Protein AF-A0A956W9T5-F1 (afdb_monomer_lite)

Sequence (139 aa):
HYTPLAGGVPGAADLGMNRQFWGFTTGSVVPWLREHLPQGGAVWLNDTTWQAFDMLHRDGALPRSIGATADMASANYVLVHHELHFREVDYQAWVAFGTTRPAYVLTFEGVPIVSVYRGPWDRASRSEGAGAGDRPGAR

Secondary structure (DSSP, 8-state):
---SSS-HHHHHHHTT---S-HHHHHHHTHHHHHHH-TT-EEEE-SS--HHHHHHHHHTTSS-TTEEEES-GGG-SEEEEE--GGGHHHHHHHHHHHT-SS-SEEEEETTEEEEEEEEPS--GGGTTTTSS----PPP-

pLDDT: mean 77.27, std 21.54, range [31.92, 96.81]

Structure (mmCIF, N/CA/C/O backbone):
data_AF-A0A956W9T5-F1
#
_entry.id   AF-A0A956W9T5-F1
#
loop_
_atom_site.group_PDB
_atom_site.id
_atom_site.type_symbol
_atom_site.label_atom_id
_atom_site.label_alt_id
_atom_site.label_comp_id
_atom_site.label_asym_id
_atom_site.label_entity_id
_atom_site.label_seq_id
_atom_site.pdbx_PDB_ins_code
_atom_site.Cartn_x
_atom_site.Cartn_y
_atom_site.Cartn_z
_atom_site.occupancy
_atom_site.B_iso_or_equiv
_atom_site.auth_seq_id
_atom_site.auth_comp_id
_atom_site.auth_asym_id
_atom_site.auth_atom_id
_atom_site.pdbx_PDB_model_num
ATOM 1 N N . HIS A 1 1 ? 22.909 -3.386 -19.842 1.00 37.59 1 HIS A N 1
ATOM 2 C CA . HIS A 1 1 ? 22.145 -3.888 -21.001 1.00 37.59 1 HIS A CA 1
ATOM 3 C C . HIS A 1 1 ? 22.199 -5.414 -21.023 1.00 37.59 1 HIS A C 1
ATOM 5 O O . HIS A 1 1 ? 23.233 -5.954 -21.379 1.00 37.59 1 HIS A O 1
ATOM 11 N N . TYR A 1 2 ? 21.124 -6.091 -20.601 1.00 31.92 2 TYR A N 1
ATOM 12 C CA . TYR A 1 2 ? 20.970 -7.559 -20.630 1.00 31.92 2 TYR A CA 1
ATOM 13 C C . TYR A 1 2 ? 19.511 -7.904 -20.972 1.00 31.92 2 TYR A C 1
ATOM 15 O O . TYR A 1 2 ? 18.740 -8.320 -20.117 1.00 31.92 2 TYR A O 1
ATOM 23 N N . THR A 1 3 ? 19.107 -7.640 -22.216 1.00 44.12 3 THR A N 1
ATOM 24 C CA . THR A 1 3 ? 17.690 -7.668 -22.626 1.00 44.12 3 THR A CA 1
ATOM 25 C C . THR A 1 3 ? 17.252 -8.826 -23.549 1.00 44.12 3 THR A C 1
ATOM 27 O O . THR A 1 3 ? 16.050 -9.051 -23.577 1.00 44.12 3 THR A O 1
ATOM 30 N N . PRO A 1 4 ? 18.072 -9.639 -24.256 1.00 44.97 4 PRO A N 1
ATOM 31 C CA . PRO A 1 4 ? 17.471 -10.505 -25.286 1.00 44.97 4 PRO A CA 1
ATOM 32 C C . PRO A 1 4 ? 17.340 -12.015 -24.990 1.00 44.97 4 PRO A C 1
ATOM 34 O O . PRO A 1 4 ? 17.161 -12.761 -25.944 1.00 44.97 4 PRO A O 1
ATOM 37 N N . LEU A 1 5 ? 17.387 -12.512 -23.743 1.00 45.78 5 LEU A N 1
ATOM 38 C CA . LEU A 1 5 ? 17.246 -13.971 -23.492 1.00 45.78 5 LEU A CA 1
ATOM 39 C C . LEU A 1 5 ? 16.145 -14.402 -22.503 1.00 45.78 5 LEU A C 1
ATOM 41 O O . LEU A 1 5 ? 15.945 -15.598 -22.338 1.00 45.78 5 LEU A O 1
ATOM 45 N N . ALA A 1 6 ? 15.386 -13.471 -21.907 1.00 44.12 6 ALA A N 1
ATOM 46 C CA . ALA A 1 6 ? 14.358 -13.792 -20.899 1.00 44.12 6 ALA A CA 1
ATOM 47 C C . ALA A 1 6 ? 12.932 -13.286 -21.215 1.00 44.12 6 ALA A C 1
ATOM 49 O O . ALA A 1 6 ? 12.083 -13.289 -20.336 1.00 44.12 6 ALA A O 1
ATOM 50 N N . GLY A 1 7 ? 12.635 -12.834 -22.441 1.00 41.12 7 GLY A N 1
ATOM 51 C CA . GLY A 1 7 ? 11.252 -12.507 -22.844 1.00 41.12 7 GLY A CA 1
ATOM 52 C C . GLY A 1 7 ? 10.622 -11.257 -22.201 1.00 41.12 7 GLY A C 1
ATOM 53 O O . GLY A 1 7 ? 9.410 -11.080 -22.278 1.00 41.12 7 GLY A O 1
ATOM 54 N N . GLY A 1 8 ? 11.416 -10.372 -21.589 1.00 52.03 8 GLY A N 1
ATOM 55 C CA . GLY A 1 8 ? 10.920 -9.129 -20.982 1.00 52.03 8 GLY A CA 1
ATOM 56 C C . GLY A 1 8 ? 10.227 -9.330 -19.627 1.00 52.03 8 GLY A C 1
ATOM 57 O O . GLY A 1 8 ? 10.435 -10.339 -18.955 1.00 52.03 8 GLY A O 1
ATOM 58 N N . VAL A 1 9 ? 9.417 -8.351 -19.209 1.00 49.81 9 VAL A N 1
ATOM 59 C CA . VAL A 1 9 ? 8.690 -8.363 -17.921 1.00 49.81 9 VAL A CA 1
ATOM 60 C C . VAL A 1 9 ? 7.763 -9.585 -17.763 1.00 49.81 9 VAL A C 1
ATOM 62 O O . VAL A 1 9 ? 7.757 -10.160 -16.673 1.00 49.81 9 VAL A O 1
ATOM 65 N N . PRO A 1 10 ? 7.052 -10.063 -18.808 1.00 50.31 10 PRO A N 1
ATOM 66 C CA . PRO A 1 10 ? 6.258 -11.290 -18.708 1.00 50.31 10 PRO A CA 1
ATOM 67 C C . PRO A 1 10 ? 7.110 -12.544 -18.449 1.00 50.31 10 PRO A C 1
ATOM 69 O O . PRO A 1 10 ? 6.783 -13.336 -17.571 1.00 50.31 10 PRO A O 1
ATOM 72 N N . GLY A 1 11 ? 8.253 -12.696 -19.128 1.00 48.66 11 GLY A N 1
ATOM 73 C CA . GLY A 1 11 ? 9.129 -13.856 -18.922 1.00 48.66 11 GLY A CA 1
ATOM 74 C C . GLY A 1 11 ? 9.856 -13.842 -17.571 1.00 48.66 11 GLY A C 1
ATOM 75 O O . GLY A 1 11 ? 10.017 -14.886 -16.946 1.00 48.66 11 GLY A O 1
ATOM 76 N N . ALA A 1 12 ? 10.216 -12.665 -17.049 1.00 50.28 12 ALA A N 1
ATOM 77 C CA . ALA A 1 12 ? 10.728 -12.525 -15.681 1.00 50.28 12 ALA A CA 1
ATOM 78 C C . ALA A 1 12 ? 9.661 -12.854 -14.615 1.00 50.28 12 ALA A C 1
ATOM 80 O O . ALA A 1 12 ? 9.988 -13.409 -13.563 1.00 50.28 12 ALA A O 1
ATOM 81 N N . ALA A 1 13 ? 8.385 -12.561 -14.902 1.00 50.38 13 ALA A N 1
ATOM 82 C CA . ALA A 1 13 ? 7.252 -12.897 -14.046 1.00 50.38 13 ALA A CA 1
ATOM 83 C C . ALA A 1 13 ? 6.993 -14.415 -13.986 1.00 50.38 13 ALA A C 1
ATOM 85 O O . ALA A 1 13 ? 6.784 -14.944 -12.891 1.00 50.38 13 ALA A O 1
ATOM 86 N N . ASP A 1 14 ? 7.065 -15.113 -15.120 1.00 52.28 14 ASP A N 1
ATOM 87 C CA . ASP A 1 14 ? 6.930 -16.576 -15.177 1.00 52.28 14 ASP A CA 1
ATOM 88 C C . ASP A 1 14 ? 8.108 -17.299 -14.497 1.00 52.28 14 ASP A C 1
ATOM 90 O O . ASP A 1 14 ? 7.949 -18.394 -13.959 1.00 52.28 14 ASP A O 1
ATOM 94 N N . LEU A 1 15 ? 9.282 -16.658 -14.455 1.00 47.34 15 LEU A N 1
ATOM 95 C CA . LEU A 1 15 ? 10.499 -17.171 -13.814 1.00 47.34 15 LEU A CA 1
ATOM 96 C C . LEU A 1 15 ? 10.653 -16.763 -12.336 1.00 47.34 15 LEU A C 1
ATOM 98 O O . LEU A 1 15 ? 11.664 -17.089 -11.715 1.00 47.34 15 LEU A O 1
ATOM 102 N N . GLY A 1 16 ? 9.668 -16.069 -11.753 1.00 49.19 16 GLY A N 1
ATOM 103 C CA . GLY A 1 16 ? 9.667 -15.703 -10.332 1.00 49.19 16 GLY A CA 1
ATOM 104 C C . GLY A 1 16 ? 10.751 -14.698 -9.924 1.00 49.19 16 GLY A C 1
ATOM 105 O O . GLY A 1 16 ? 11.084 -14.624 -8.743 1.00 49.19 16 GLY A O 1
ATOM 106 N N . MET A 1 17 ? 11.307 -13.949 -10.882 1.00 38.25 17 MET A N 1
ATOM 107 C CA . MET A 1 17 ? 12.336 -12.937 -10.639 1.00 38.25 17 MET A CA 1
ATOM 108 C C . MET A 1 17 ? 11.732 -11.645 -10.075 1.00 38.25 17 MET A C 1
ATOM 110 O O . MET A 1 17 ? 10.569 -11.335 -10.342 1.00 38.25 17 MET A O 1
ATOM 114 N N . ASN A 1 18 ? 12.556 -10.878 -9.348 1.00 44.16 18 ASN A N 1
ATOM 115 C CA . ASN A 1 18 ? 12.183 -9.591 -8.759 1.00 44.16 18 ASN A CA 1
ATOM 116 C C . ASN A 1 18 ? 11.516 -8.692 -9.804 1.00 44.16 18 ASN A C 1
ATOM 118 O O . ASN A 1 18 ? 12.150 -8.326 -10.800 1.00 44.16 18 ASN A O 1
ATOM 122 N N . ARG A 1 19 ? 10.248 -8.328 -9.589 1.00 53.50 19 ARG A N 1
ATOM 123 C CA . ARG A 1 19 ? 9.499 -7.570 -10.599 1.00 53.50 19 ARG A CA 1
ATOM 124 C C . ARG A 1 19 ? 9.934 -6.099 -10.643 1.00 53.50 19 ARG A C 1
ATOM 126 O O . ARG A 1 19 ? 9.929 -5.550 -11.740 1.00 53.50 19 ARG A O 1
ATOM 133 N N . GLN A 1 20 ? 10.368 -5.496 -9.515 1.00 57.22 20 GLN A N 1
ATOM 134 C CA . GLN A 1 20 ? 10.959 -4.135 -9.358 1.00 57.22 20 GLN A CA 1
ATOM 135 C C . GLN A 1 20 ? 11.718 -3.989 -7.997 1.00 57.22 20 GLN A C 1
ATOM 137 O O . GLN A 1 20 ? 12.208 -4.981 -7.482 1.00 57.22 20 GLN A O 1
ATOM 142 N N . PHE A 1 21 ? 11.872 -2.781 -7.417 1.00 57.75 21 PHE A N 1
ATOM 143 C CA . PHE A 1 21 ? 12.339 -2.539 -6.028 1.00 57.75 21 PHE A CA 1
ATOM 144 C C . PHE A 1 21 ? 11.168 -2.058 -5.145 1.00 57.75 21 PHE A C 1
ATOM 146 O O . PHE A 1 21 ? 10.299 -1.316 -5.613 1.00 57.75 21 PHE A O 1
ATOM 153 N N . TRP A 1 22 ? 11.124 -2.445 -3.865 1.00 59.53 22 TRP A N 1
ATOM 154 C CA . TRP A 1 22 ? 9.906 -2.332 -3.032 1.00 59.53 22 TRP A CA 1
ATOM 155 C C . TRP A 1 22 ? 9.552 -0.896 -2.649 1.00 59.53 22 TRP A C 1
ATOM 157 O O . TRP A 1 22 ? 8.397 -0.490 -2.763 1.00 59.53 22 TRP A O 1
ATOM 167 N N . GLY A 1 23 ? 10.553 -0.056 -2.372 1.00 58.25 23 GLY A N 1
ATOM 168 C CA . GLY A 1 23 ? 10.325 1.383 -2.195 1.00 58.25 23 GLY A CA 1
ATOM 169 C C . GLY A 1 23 ? 9.724 2.062 -3.436 1.00 58.25 23 GLY A C 1
ATOM 170 O O . GLY A 1 23 ? 8.891 2.956 -3.312 1.00 58.25 23 GLY A O 1
ATOM 171 N N . PHE A 1 24 ? 10.086 1.602 -4.638 1.00 61.84 24 PHE A N 1
ATOM 172 C CA . PHE A 1 24 ? 9.609 2.170 -5.903 1.00 61.84 24 PHE A CA 1
ATOM 173 C C . PHE A 1 24 ? 8.176 1.724 -6.240 1.00 61.84 24 PHE A C 1
ATOM 175 O O . PHE A 1 24 ? 7.335 2.526 -6.649 1.00 61.84 24 PHE A O 1
ATOM 182 N N . THR A 1 25 ? 7.864 0.450 -6.005 1.00 74.38 25 THR A N 1
ATOM 183 C CA . THR A 1 25 ? 6.509 -0.090 -6.212 1.00 74.38 25 THR A CA 1
ATOM 184 C C . THR A 1 25 ? 5.515 0.438 -5.181 1.00 74.38 25 THR A C 1
ATOM 186 O O . THR A 1 25 ? 4.388 0.762 -5.550 1.00 74.38 25 THR A O 1
ATOM 189 N N . THR A 1 26 ? 5.936 0.649 -3.930 1.00 82.38 26 THR A N 1
ATOM 190 C CA . THR A 1 26 ? 5.128 1.368 -2.930 1.00 82.38 26 THR A CA 1
ATOM 191 C C . THR A 1 26 ? 4.909 2.827 -3.328 1.00 82.38 26 THR A C 1
ATOM 193 O O . THR A 1 26 ? 3.793 3.333 -3.231 1.00 82.38 26 THR A O 1
ATOM 196 N N . GLY A 1 27 ? 5.929 3.501 -3.870 1.00 84.75 27 GLY A N 1
ATOM 197 C CA . GLY A 1 27 ? 5.771 4.837 -4.454 1.00 84.75 27 GLY A CA 1
ATOM 198 C C . GLY A 1 27 ? 4.721 4.887 -5.573 1.00 84.75 27 GLY A C 1
ATOM 199 O O . GLY A 1 27 ? 3.957 5.846 -5.672 1.00 84.75 27 GLY A O 1
ATOM 200 N N . SER A 1 28 ? 4.613 3.823 -6.368 1.00 89.69 28 SER A N 1
ATOM 201 C CA . SER A 1 28 ? 3.687 3.747 -7.505 1.00 89.69 28 SER A CA 1
ATOM 202 C C . SER A 1 28 ? 2.209 3.642 -7.097 1.00 89.69 28 SER A C 1
ATOM 204 O O . SER A 1 28 ? 1.336 3.976 -7.895 1.00 89.69 28 SER A O 1
ATOM 206 N N . VAL A 1 29 ? 1.905 3.240 -5.856 1.00 93.62 29 VAL A N 1
ATOM 207 C CA . VAL A 1 29 ? 0.526 3.207 -5.325 1.00 93.62 29 VAL A CA 1
ATOM 208 C C . VAL A 1 29 ? 0.140 4.466 -4.537 1.00 93.62 29 VAL A C 1
ATOM 210 O O . VAL A 1 29 ? -1.018 4.615 -4.146 1.00 93.62 29 VAL A O 1
ATOM 213 N N . VAL A 1 30 ? 1.065 5.412 -4.332 1.00 94.31 30 VAL A N 1
ATOM 214 C CA . VA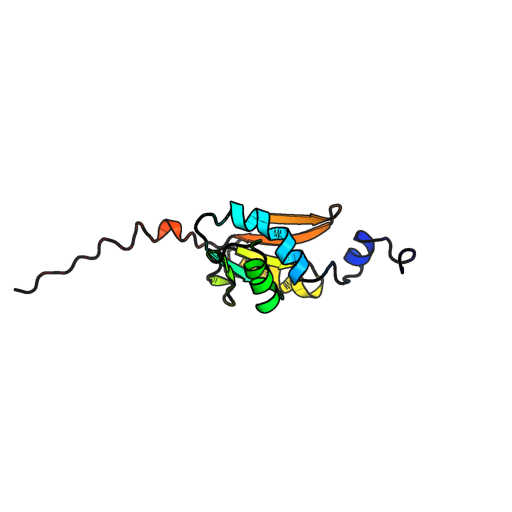L A 1 30 ? 0.817 6.655 -3.575 1.00 94.31 30 VAL A CA 1
ATOM 215 C C . VAL A 1 30 ? -0.379 7.464 -4.097 1.00 94.31 30 VAL A C 1
ATOM 217 O O . VAL A 1 30 ? -1.177 7.899 -3.262 1.00 94.31 30 VAL A O 1
ATOM 220 N N . PRO A 1 31 ? -0.576 7.671 -5.419 1.00 94.81 31 PRO A N 1
ATOM 221 C CA . PRO A 1 31 ? -1.744 8.405 -5.912 1.00 94.81 31 PRO A CA 1
ATOM 222 C C . PRO A 1 31 ? -3.067 7.776 -5.462 1.00 94.81 31 PRO A C 1
ATOM 224 O O . PRO A 1 31 ? -3.947 8.481 -4.973 1.00 94.81 31 PRO A O 1
ATOM 227 N N . TRP A 1 32 ? -3.160 6.445 -5.531 1.00 95.75 32 TRP A N 1
ATOM 228 C CA . TRP A 1 32 ? -4.339 5.700 -5.099 1.00 95.75 32 TRP A CA 1
ATOM 229 C C . TRP A 1 32 ? -4.558 5.824 -3.586 1.00 95.75 32 TRP A C 1
ATOM 231 O O . TRP A 1 32 ? -5.670 6.109 -3.144 1.00 95.75 32 TRP A O 1
ATOM 241 N N . LEU A 1 33 ? -3.493 5.703 -2.783 1.00 95.31 33 LEU A N 1
ATOM 242 C CA . LEU A 1 33 ? -3.570 5.867 -1.326 1.00 95.31 33 LEU A CA 1
ATOM 243 C C . LEU A 1 33 ? -4.067 7.260 -0.921 1.00 95.31 33 LEU A C 1
ATOM 245 O O . LEU A 1 33 ? -4.852 7.373 0.015 1.00 95.31 33 LEU A O 1
ATOM 249 N N . ARG A 1 34 ? -3.646 8.319 -1.621 1.00 95.31 34 ARG A N 1
ATOM 250 C CA . ARG A 1 34 ? -4.098 9.695 -1.345 1.00 95.31 34 ARG A CA 1
ATOM 251 C C . ARG A 1 34 ? -5.590 9.877 -1.593 1.00 95.31 34 ARG A C 1
ATOM 253 O O . ARG A 1 34 ? -6.254 10.553 -0.815 1.00 95.31 34 ARG A O 1
ATOM 260 N N . GLU A 1 35 ? -6.100 9.280 -2.663 1.00 96.19 35 GLU A N 1
ATOM 261 C CA . GLU A 1 35 ? -7.523 9.313 -3.006 1.00 96.19 35 GLU A CA 1
ATOM 262 C C . GLU A 1 35 ? -8.369 8.517 -1.999 1.00 96.19 35 GLU A C 1
ATOM 264 O O . GLU A 1 35 ? -9.456 8.947 -1.621 1.00 96.19 35 GLU A O 1
ATOM 269 N N . HIS A 1 36 ? -7.843 7.390 -1.512 1.00 95.25 36 HIS A N 1
ATOM 270 C CA . HIS A 1 36 ? -8.585 6.435 -0.686 1.00 95.25 36 HIS A CA 1
ATOM 271 C C . HIS A 1 36 ? -8.357 6.593 0.829 1.00 95.25 36 HIS A C 1
ATOM 273 O O . HIS A 1 36 ? -9.031 5.927 1.618 1.00 95.25 36 HIS A O 1
ATOM 279 N N . LEU A 1 37 ? -7.440 7.475 1.244 1.00 94.81 37 LEU A N 1
ATOM 280 C CA . LEU A 1 37 ? -7.207 7.908 2.630 1.00 94.81 37 LEU A CA 1
ATOM 281 C C . LEU A 1 37 ? -7.175 9.448 2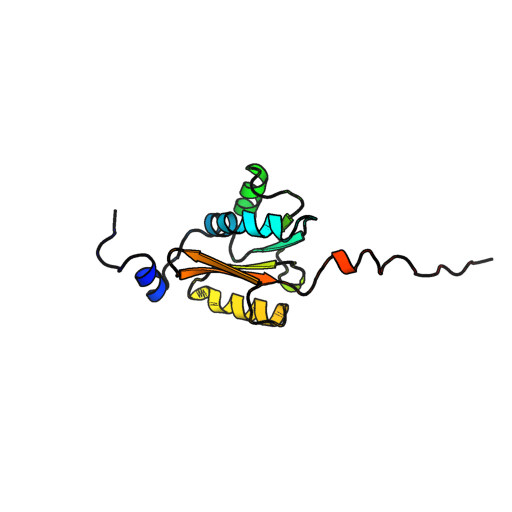.741 1.00 94.81 37 LEU A C 1
ATOM 283 O O . LEU A 1 37 ? -6.189 10.012 3.229 1.00 94.81 37 LEU A O 1
ATOM 287 N N . PRO A 1 38 ? -8.241 10.167 2.339 1.00 93.00 38 PRO A N 1
ATOM 288 C CA . PRO A 1 38 ? -8.242 11.634 2.344 1.00 93.00 38 PRO A CA 1
ATOM 289 C C . PRO A 1 38 ? -8.106 12.232 3.755 1.00 93.00 38 PRO A C 1
ATOM 291 O O . PRO A 1 38 ? -7.618 13.347 3.917 1.00 93.00 38 PRO A O 1
ATOM 294 N N . GLN A 1 39 ? -8.505 11.482 4.788 1.00 93.06 39 GLN A N 1
ATOM 295 C CA . GLN A 1 39 ? -8.385 11.864 6.201 1.00 93.06 39 GLN A CA 1
ATOM 296 C C . GLN A 1 39 ? -7.137 11.269 6.880 1.00 93.06 39 GLN A C 1
ATOM 298 O O . GLN A 1 39 ? -6.966 11.397 8.091 1.00 93.06 39 GLN A O 1
ATOM 303 N N . GLY A 1 40 ? -6.256 10.616 6.116 1.00 94.31 40 GLY A N 1
ATOM 304 C CA . GLY A 1 40 ? -5.161 9.816 6.654 1.00 94.31 40 GLY A CA 1
ATOM 305 C C . GLY A 1 40 ? -5.566 8.381 6.989 1.00 94.31 40 GLY A C 1
ATOM 306 O O . GLY A 1 40 ? -6.696 7.953 6.757 1.00 94.31 40 GLY A O 1
ATOM 307 N N . GLY A 1 41 ? -4.616 7.615 7.519 1.00 94.31 41 GLY A N 1
ATOM 308 C CA . GLY A 1 41 ? -4.803 6.198 7.820 1.00 94.31 41 GLY A CA 1
ATOM 309 C C . GLY A 1 41 ? -3.491 5.460 8.048 1.00 94.31 41 GLY A C 1
ATOM 310 O O . GLY A 1 41 ? -2.424 6.064 8.077 1.00 94.31 41 GLY A O 1
ATOM 311 N N . ALA A 1 42 ? -3.582 4.146 8.229 1.00 94.81 42 ALA A N 1
ATOM 312 C CA . ALA A 1 42 ? -2.444 3.252 8.383 1.00 94.81 42 ALA A CA 1
ATOM 313 C C . ALA A 1 42 ? -2.385 2.263 7.214 1.00 94.81 42 ALA A C 1
ATOM 315 O O . ALA A 1 42 ? -3.396 1.656 6.859 1.00 94.81 42 ALA A O 1
ATOM 316 N N . VAL A 1 43 ? -1.200 2.084 6.643 1.00 95.25 43 VAL A N 1
ATOM 317 C CA . VAL A 1 43 ? -0.935 1.136 5.561 1.00 95.25 43 VAL A CA 1
ATOM 318 C C . VAL A 1 43 ? 0.069 0.105 6.052 1.00 95.25 43 VAL A C 1
ATOM 320 O O . VAL A 1 43 ? 1.112 0.459 6.595 1.00 95.25 43 VAL A O 1
ATOM 323 N N . TRP A 1 44 ? -0.234 -1.175 5.884 1.00 95.25 44 TRP A N 1
ATOM 324 C CA . TRP A 1 44 ? 0.747 -2.222 6.124 1.00 95.25 44 TRP A CA 1
ATOM 325 C C . TRP A 1 44 ? 1.607 -2.415 4.877 1.00 95.25 44 TRP A C 1
ATOM 327 O O . TRP A 1 44 ? 1.089 -2.482 3.756 1.00 95.25 44 TRP A O 1
ATOM 337 N N . LEU A 1 45 ? 2.919 -2.478 5.083 1.00 91.94 45 LEU A N 1
ATOM 338 C CA . LEU A 1 45 ? 3.913 -2.537 4.020 1.00 91.94 45 LEU A CA 1
ATOM 339 C C . LEU A 1 45 ? 4.420 -3.967 3.845 1.00 91.94 45 LEU A C 1
ATOM 341 O O . LEU A 1 45 ? 4.970 -4.534 4.786 1.00 91.94 45 LEU A O 1
ATOM 345 N N . ASN A 1 46 ? 4.323 -4.512 2.633 1.00 89.69 46 ASN A N 1
ATOM 346 C CA . ASN A 1 46 ? 5.021 -5.746 2.293 1.00 89.69 46 ASN A CA 1
ATOM 347 C C . ASN A 1 46 ? 6.480 -5.428 1.954 1.00 89.69 46 ASN A C 1
ATOM 349 O O . ASN A 1 46 ? 6.765 -4.871 0.903 1.00 89.69 46 ASN A O 1
ATOM 353 N N . ASP A 1 47 ? 7.403 -5.724 2.861 1.00 85.75 47 ASP A N 1
ATOM 354 C CA . ASP A 1 47 ? 8.855 -5.666 2.624 1.00 85.75 47 ASP A CA 1
ATOM 355 C C . ASP A 1 47 ? 9.418 -4.312 2.115 1.00 85.75 47 ASP A C 1
ATOM 357 O O . ASP A 1 47 ? 10.579 -4.180 1.728 1.00 85.75 47 ASP A O 1
ATOM 361 N N . THR A 1 48 ? 8.614 -3.246 2.165 1.00 85.31 48 THR A N 1
ATOM 362 C CA . THR A 1 48 ? 9.079 -1.869 1.997 1.00 85.31 48 THR A CA 1
ATOM 363 C C . THR A 1 48 ? 9.610 -1.379 3.333 1.00 85.31 48 THR A C 1
ATOM 365 O O . THR A 1 48 ? 8.896 -1.363 4.335 1.00 85.31 48 THR A O 1
ATOM 368 N N . THR A 1 49 ? 10.871 -0.949 3.352 1.00 87.31 49 THR A N 1
ATOM 369 C CA . THR A 1 49 ? 11.499 -0.460 4.581 1.00 87.31 49 THR A CA 1
ATOM 370 C C . THR A 1 49 ? 10.834 0.827 5.068 1.00 87.31 49 THR A C 1
ATOM 372 O O . THR A 1 49 ? 10.418 1.679 4.278 1.00 87.31 49 THR A O 1
ATOM 375 N N . TRP A 1 50 ? 10.797 1.014 6.387 1.00 89.00 50 TRP A N 1
ATOM 376 C CA . TRP A 1 50 ? 10.304 2.244 7.014 1.00 89.00 50 TRP A CA 1
ATOM 377 C C . TRP A 1 50 ? 11.017 3.492 6.489 1.00 89.00 50 TRP A C 1
ATOM 379 O O . TRP A 1 50 ? 10.394 4.530 6.299 1.00 89.00 50 TRP A O 1
ATOM 389 N N . GLN A 1 51 ? 12.315 3.381 6.204 1.00 88.50 51 GLN A N 1
ATOM 390 C CA . GLN A 1 51 ? 13.123 4.457 5.642 1.00 88.50 51 GLN A CA 1
ATOM 391 C C . GLN A 1 51 ? 12.674 4.819 4.223 1.00 88.50 51 GLN A C 1
ATOM 393 O O . GLN A 1 51 ? 12.553 6.003 3.920 1.00 88.50 51 GLN A O 1
ATOM 398 N N . ALA A 1 52 ? 12.398 3.827 3.368 1.00 86.81 52 ALA A N 1
ATOM 399 C CA . ALA A 1 52 ? 11.882 4.071 2.023 1.00 86.81 52 ALA A CA 1
ATOM 400 C C . ALA A 1 52 ? 10.482 4.702 2.065 1.00 86.81 52 ALA A C 1
ATOM 402 O O . ALA A 1 52 ? 10.203 5.627 1.307 1.00 86.81 52 ALA A O 1
ATOM 403 N N . PHE A 1 53 ? 9.627 4.270 2.992 1.00 91.12 53 PHE A N 1
ATOM 404 C CA . PHE A 1 53 ? 8.321 4.894 3.204 1.00 91.12 53 PHE A CA 1
ATOM 405 C C . PHE A 1 53 ? 8.445 6.347 3.695 1.00 91.12 53 PHE A C 1
ATOM 407 O O . PHE A 1 53 ? 7.771 7.241 3.193 1.00 91.12 53 PHE A O 1
ATOM 414 N N . ASP A 1 54 ? 9.367 6.620 4.618 1.00 92.00 54 ASP A N 1
ATOM 415 C CA . ASP A 1 54 ? 9.626 7.970 5.130 1.00 92.00 54 ASP A CA 1
ATOM 416 C C . ASP A 1 54 ? 10.278 8.891 4.074 1.00 92.00 54 ASP A C 1
ATOM 418 O O . ASP A 1 54 ? 10.124 10.110 4.147 1.00 92.00 54 ASP A O 1
ATOM 422 N N . MET A 1 55 ? 10.952 8.354 3.045 1.00 91.12 55 MET A N 1
ATOM 423 C CA . MET A 1 55 ? 11.336 9.146 1.860 1.00 91.12 55 MET A CA 1
ATOM 424 C C . MET A 1 55 ? 10.108 9.687 1.124 1.00 91.12 55 MET A C 1
ATOM 426 O O . MET A 1 55 ? 10.089 10.866 0.789 1.00 91.12 55 MET A O 1
ATOM 430 N N . LEU A 1 56 ? 9.034 8.899 0.976 1.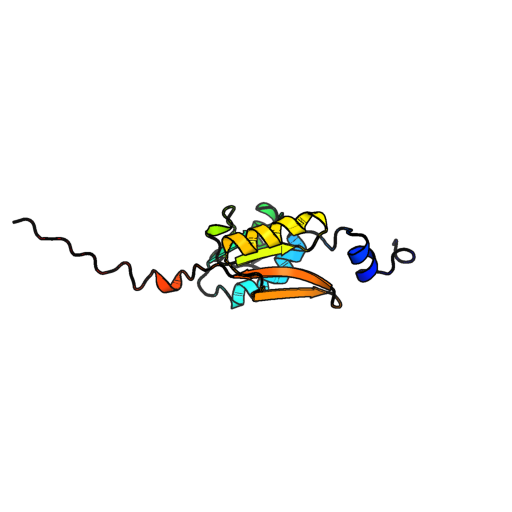00 92.56 56 LEU A N 1
ATOM 431 C CA . LEU A 1 56 ? 7.793 9.372 0.343 1.00 92.56 56 LEU A CA 1
ATOM 432 C C . LEU A 1 56 ? 7.178 10.560 1.098 1.00 92.56 56 LEU A C 1
ATOM 434 O O . LEU A 1 56 ? 6.580 11.444 0.482 1.00 92.56 56 LEU A O 1
ATOM 438 N N . HIS A 1 57 ? 7.339 10.604 2.424 1.00 95.00 57 HIS A N 1
ATOM 439 C CA . HIS A 1 57 ? 6.956 11.760 3.232 1.00 95.00 57 HIS A CA 1
ATOM 440 C C . HIS A 1 57 ? 7.882 12.955 3.039 1.00 95.00 57 HIS A C 1
ATOM 442 O O . HIS A 1 57 ? 7.398 14.080 2.903 1.00 95.00 57 HIS A O 1
ATOM 448 N N . ARG A 1 58 ? 9.203 12.736 3.060 1.00 92.62 58 ARG A N 1
ATOM 449 C CA . ARG A 1 58 ? 10.193 13.810 2.882 1.00 92.62 58 ARG A CA 1
ATOM 450 C C . ARG A 1 58 ? 10.074 14.477 1.514 1.00 92.62 58 ARG A C 1
ATOM 452 O O . ARG A 1 58 ? 10.162 15.698 1.446 1.00 92.62 58 ARG A O 1
ATOM 459 N N . ASP A 1 59 ? 9.781 13.698 0.480 1.00 91.31 59 ASP A N 1
ATOM 460 C CA . ASP A 1 59 ? 9.639 14.176 -0.898 1.00 91.31 59 ASP A CA 1
ATOM 461 C C . ASP A 1 59 ? 8.267 14.822 -1.169 1.00 91.31 59 ASP A C 1
ATOM 463 O O . ASP A 1 59 ? 7.998 15.297 -2.270 1.00 91.31 59 ASP A O 1
ATOM 467 N N . GLY A 1 60 ? 7.360 14.834 -0.183 1.00 92.94 60 GLY A N 1
ATOM 468 C CA . GLY A 1 60 ? 6.012 15.393 -0.323 1.00 92.94 60 GLY A CA 1
ATOM 469 C C . GLY A 1 60 ? 5.063 14.553 -1.187 1.00 92.94 60 GLY A C 1
ATOM 470 O O . GLY A 1 60 ? 3.927 14.966 -1.439 1.00 92.94 60 GLY A O 1
ATOM 471 N N . ALA A 1 61 ? 5.492 13.365 -1.619 1.00 92.31 61 ALA A N 1
ATOM 472 C CA . ALA A 1 61 ? 4.672 12.446 -2.397 1.00 92.31 61 ALA A CA 1
ATOM 473 C C . ALA A 1 61 ? 3.494 11.914 -1.565 1.00 92.31 61 ALA A C 1
ATOM 475 O O . ALA A 1 61 ? 2.353 11.917 -2.040 1.00 92.31 61 ALA A O 1
ATOM 476 N N . LEU A 1 62 ? 3.748 11.521 -0.311 1.00 94.44 62 LEU A N 1
ATOM 477 C CA . LEU A 1 62 ? 2.760 10.958 0.610 1.00 94.44 62 LEU A CA 1
ATOM 478 C C . LEU A 1 62 ? 2.559 11.873 1.837 1.00 94.44 62 LEU A C 1
ATOM 480 O O . LEU A 1 62 ? 3.533 12.189 2.524 1.00 94.44 62 LEU A O 1
ATOM 484 N N . PRO A 1 63 ? 1.322 12.292 2.171 1.00 95.50 63 PRO A N 1
ATOM 485 C CA . PRO A 1 63 ? 1.074 13.134 3.341 1.00 95.50 63 PRO A CA 1
ATOM 486 C C . PRO A 1 63 ? 1.373 12.387 4.649 1.00 95.50 63 PRO A C 1
ATOM 488 O O . PRO A 1 63 ? 1.103 11.195 4.766 1.00 95.50 63 PRO A O 1
ATOM 491 N N . ARG A 1 64 ? 1.860 13.104 5.674 1.00 95.56 64 ARG A N 1
ATOM 492 C CA . ARG A 1 64 ? 2.188 12.524 6.997 1.00 95.56 64 ARG A CA 1
ATOM 493 C C . ARG A 1 64 ? 0.984 11.958 7.761 1.00 95.56 64 ARG A C 1
ATOM 495 O O . ARG A 1 64 ? 1.174 11.254 8.745 1.00 95.56 64 ARG A O 1
ATOM 502 N N . SER A 1 65 ? -0.240 12.277 7.342 1.00 95.81 65 SER A N 1
ATOM 503 C CA . SER A 1 65 ? -1.464 11.690 7.900 1.00 95.81 65 SER A CA 1
ATOM 504 C C . SER A 1 65 ? -1.655 10.221 7.501 1.00 95.81 65 SER A C 1
ATOM 506 O O . SER A 1 65 ? -2.436 9.519 8.141 1.00 95.81 65 SER A O 1
ATOM 508 N N . ILE A 1 66 ? -0.956 9.745 6.465 1.00 96.38 66 ILE A N 1
ATOM 509 C CA . ILE A 1 66 ? -0.933 8.339 6.055 1.00 96.38 66 ILE A CA 1
ATOM 510 C C . ILE A 1 66 ? 0.347 7.711 6.609 1.00 96.38 66 ILE A C 1
ATOM 512 O O . ILE A 1 66 ? 1.427 7.955 6.090 1.00 96.38 66 ILE A O 1
ATOM 516 N N . GLY A 1 67 ? 0.236 6.922 7.672 1.00 95.06 67 GLY A N 1
ATOM 517 C CA . GLY A 1 67 ? 1.367 6.233 8.291 1.00 95.06 67 GLY A CA 1
ATOM 518 C C . GLY A 1 67 ? 1.504 4.786 7.826 1.00 95.06 67 GLY A C 1
ATOM 519 O O . GLY A 1 67 ? 0.563 4.199 7.289 1.00 95.06 67 GLY A O 1
ATOM 520 N N . ALA A 1 68 ? 2.662 4.191 8.094 1.00 93.94 68 ALA A N 1
ATOM 521 C CA . ALA A 1 68 ? 2.856 2.752 7.975 1.00 93.94 68 ALA A CA 1
ATOM 522 C C . ALA A 1 68 ? 2.594 2.041 9.318 1.00 93.94 68 ALA A C 1
ATOM 524 O O . ALA A 1 68 ? 2.774 2.629 10.386 1.00 93.94 68 ALA A O 1
ATOM 525 N N . THR A 1 69 ? 2.160 0.780 9.278 1.00 92.75 69 THR A N 1
ATOM 526 C CA . THR A 1 69 ? 1.971 -0.083 10.458 1.00 92.75 69 THR A CA 1
ATOM 527 C C . THR A 1 69 ? 2.634 -1.444 10.248 1.00 92.75 69 THR A C 1
ATOM 529 O O . THR A 1 69 ? 2.625 -1.973 9.140 1.00 92.75 69 THR A O 1
ATOM 532 N N . ALA A 1 70 ? 3.198 -2.016 11.318 1.00 89.31 70 ALA A N 1
ATOM 533 C CA . ALA A 1 70 ? 3.692 -3.397 11.331 1.00 89.31 70 ALA A CA 1
ATOM 534 C C . ALA A 1 70 ? 2.570 -4.420 11.583 1.00 89.31 70 ALA A C 1
ATOM 536 O O . ALA A 1 70 ? 2.738 -5.606 11.314 1.00 89.31 70 ALA A O 1
ATOM 537 N N . ASP A 1 71 ? 1.428 -3.963 12.098 1.00 90.88 71 ASP A N 1
ATOM 538 C CA . ASP A 1 71 ? 0.272 -4.801 12.387 1.00 90.88 71 ASP A CA 1
ATOM 539 C C . ASP A 1 71 ? -0.707 -4.766 11.209 1.00 90.88 71 ASP A C 1
ATOM 541 O O . ASP A 1 71 ? -1.401 -3.772 10.980 1.00 90.88 71 ASP A O 1
ATOM 545 N N . MET A 1 72 ? -0.735 -5.868 10.457 1.00 92.12 72 MET A N 1
ATOM 546 C CA . MET A 1 72 ? -1.602 -6.049 9.294 1.00 92.12 72 MET A CA 1
ATOM 547 C C . MET A 1 72 ? -3.079 -5.922 9.673 1.00 92.12 72 MET A C 1
ATOM 549 O O . MET A 1 72 ? -3.858 -5.322 8.935 1.00 92.12 72 MET A O 1
ATOM 553 N N . ALA A 1 73 ? -3.463 -6.444 10.841 1.00 90.31 73 ALA A N 1
ATOM 554 C CA . ALA A 1 73 ? -4.856 -6.515 11.245 1.00 90.31 73 ALA A CA 1
ATOM 555 C C . ALA A 1 73 ? -5.445 -5.133 11.533 1.00 90.31 73 ALA A C 1
ATOM 557 O O . ALA A 1 73 ? -6.634 -4.955 11.307 1.00 90.31 73 ALA A O 1
ATOM 558 N N . SER A 1 74 ? -4.655 -4.155 11.990 1.00 89.88 74 SER A N 1
ATOM 559 C CA . SER A 1 74 ? -5.121 -2.781 12.254 1.00 89.88 74 SER A CA 1
ATOM 560 C C . SER A 1 74 ? -4.979 -1.817 11.070 1.00 89.88 74 SER A C 1
ATOM 562 O O . SER A 1 74 ? -5.375 -0.651 11.178 1.00 89.88 74 SER A O 1
ATOM 564 N N . ALA A 1 75 ? -4.432 -2.271 9.941 1.00 94.00 75 ALA A N 1
ATOM 565 C CA . ALA A 1 75 ? -4.232 -1.433 8.768 1.00 94.00 75 ALA A CA 1
ATOM 566 C C . ALA A 1 75 ? -5.553 -1.110 8.046 1.00 94.00 75 ALA A C 1
ATOM 568 O O . ALA A 1 75 ? -6.469 -1.928 7.963 1.00 94.00 75 ALA A O 1
ATOM 569 N N . ASN A 1 76 ? -5.634 0.092 7.470 1.00 95.38 76 ASN A N 1
ATOM 570 C CA . ASN A 1 76 ? -6.696 0.456 6.531 1.00 95.38 76 ASN A CA 1
ATOM 571 C C . ASN A 1 76 ? -6.483 -0.239 5.180 1.00 95.38 76 ASN A C 1
ATOM 573 O O . ASN A 1 76 ? -7.445 -0.703 4.568 1.00 95.38 76 ASN A O 1
ATOM 577 N N . TYR A 1 77 ? -5.224 -0.334 4.742 1.00 96.31 77 TYR A N 1
ATOM 578 C CA . TYR A 1 77 ? -4.834 -1.029 3.520 1.00 96.31 77 TYR A CA 1
ATOM 579 C C . TYR A 1 77 ? -3.593 -1.892 3.733 1.00 96.31 77 TYR A C 1
ATOM 581 O O . TYR A 1 77 ? -2.683 -1.508 4.464 1.00 96.31 77 TYR A O 1
ATOM 589 N N . VAL A 1 78 ? -3.549 -3.036 3.055 1.00 95.56 78 VAL A N 1
ATOM 590 C CA . VAL A 1 78 ? -2.385 -3.928 2.971 1.00 95.56 78 VAL A CA 1
ATOM 591 C C . VAL A 1 78 ? -1.884 -3.909 1.541 1.00 95.56 78 VAL A C 1
ATOM 593 O O . VAL A 1 78 ? -2.654 -4.189 0.621 1.00 95.56 78 VAL A O 1
ATOM 596 N N . LEU A 1 79 ? -0.611 -3.567 1.362 1.00 94.75 79 LEU A N 1
ATOM 597 C CA . LEU A 1 79 ? 0.069 -3.654 0.074 1.00 94.75 79 LEU A CA 1
ATOM 598 C C . LEU A 1 79 ? 0.745 -5.016 -0.014 1.00 94.75 79 LEU A C 1
ATOM 600 O O . LEU A 1 79 ? 1.514 -5.349 0.877 1.00 94.75 79 LEU A O 1
ATOM 604 N N . VAL A 1 80 ? 0.491 -5.778 -1.074 1.00 93.44 80 VAL A N 1
ATOM 605 C CA . VAL A 1 80 ? 1.170 -7.049 -1.360 1.00 93.44 80 VAL A CA 1
ATOM 606 C C . VAL A 1 80 ? 1.909 -6.906 -2.681 1.00 93.44 80 VAL A C 1
ATOM 608 O O . VAL A 1 80 ? 1.276 -6.698 -3.717 1.00 93.44 80 VAL A O 1
ATOM 611 N N . HIS A 1 81 ? 3.240 -6.997 -2.651 1.00 90.31 81 HIS A N 1
ATOM 612 C CA . HIS A 1 81 ? 4.052 -6.991 -3.871 1.00 90.31 81 HIS A CA 1
ATOM 613 C C . HIS A 1 81 ? 4.085 -8.399 -4.459 1.00 90.31 81 HIS A C 1
ATOM 615 O O . HIS A 1 81 ? 4.352 -9.367 -3.749 1.00 90.31 81 HIS A O 1
ATOM 621 N N . HIS A 1 82 ? 3.816 -8.518 -5.757 1.00 85.31 82 HIS A N 1
ATOM 622 C CA . HIS A 1 82 ? 3.744 -9.817 -6.419 1.00 85.31 82 HIS A CA 1
ATOM 623 C C . HIS A 1 82 ? 5.138 -10.357 -6.730 1.00 85.31 82 HIS A C 1
ATOM 625 O O . HIS A 1 82 ? 5.753 -10.004 -7.734 1.00 85.31 82 HIS A O 1
ATOM 631 N N . GLU A 1 83 ? 5.601 -11.278 -5.890 1.00 76.06 83 GLU A N 1
ATOM 632 C CA . GLU A 1 83 ? 6.832 -12.066 -6.029 1.00 76.06 83 GLU A CA 1
ATOM 633 C C . GLU A 1 83 ? 6.512 -13.528 -5.690 1.00 76.06 83 GLU A C 1
ATOM 635 O O . GLU A 1 83 ? 5.582 -13.794 -4.926 1.00 76.06 83 GLU A O 1
ATOM 640 N N . LEU A 1 84 ? 7.267 -14.501 -6.217 1.00 71.00 84 LEU A N 1
ATOM 641 C CA . LEU A 1 84 ? 6.963 -15.921 -5.968 1.00 71.00 84 LEU A CA 1
ATOM 642 C C . LEU A 1 84 ? 6.921 -16.258 -4.464 1.00 71.00 84 LEU A C 1
ATOM 644 O O . LEU A 1 84 ? 6.083 -17.053 -4.040 1.00 71.00 84 LEU A O 1
ATOM 648 N N . HIS A 1 85 ? 7.794 -15.637 -3.668 1.00 73.50 85 HIS A N 1
ATOM 649 C CA . HIS A 1 85 ? 7.896 -15.871 -2.228 1.00 73.50 85 HIS A CA 1
ATOM 650 C C . HIS A 1 85 ? 6.865 -15.093 -1.391 1.00 73.50 85 HIS A C 1
ATOM 652 O O . HIS A 1 85 ? 6.653 -15.448 -0.240 1.00 73.50 85 HIS A O 1
ATOM 658 N N . PHE A 1 86 ? 6.156 -14.106 -1.956 1.00 81.25 86 PHE A N 1
ATOM 659 C CA . PHE A 1 86 ? 5.132 -13.334 -1.231 1.00 81.25 86 PHE A CA 1
ATOM 660 C C . PHE A 1 86 ? 3.708 -13.859 -1.396 1.00 81.25 86 PHE A C 1
ATOM 662 O O . PHE A 1 86 ? 2.773 -13.267 -0.860 1.00 81.25 86 PHE A O 1
ATOM 669 N N . ARG A 1 87 ? 3.515 -15.011 -2.050 1.00 82.69 87 ARG A N 1
ATOM 670 C CA . ARG A 1 87 ? 2.185 -15.644 -2.144 1.00 82.69 87 ARG A CA 1
ATOM 671 C C . ARG A 1 87 ? 1.563 -15.899 -0.768 1.00 82.69 87 ARG A C 1
ATOM 673 O O . ARG A 1 87 ? 0.345 -15.909 -0.646 1.00 82.69 87 ARG A O 1
ATOM 680 N N . GLU A 1 88 ? 2.381 -16.094 0.267 1.00 87.62 88 GLU A N 1
ATOM 681 C CA . GLU A 1 88 ? 1.887 -16.231 1.639 1.00 87.62 88 GLU A CA 1
ATOM 682 C C . GLU A 1 88 ? 1.257 -14.952 2.200 1.00 87.62 88 GLU A C 1
ATOM 684 O O . GLU A 1 88 ? 0.320 -15.028 2.992 1.00 87.62 88 GLU A O 1
ATOM 689 N N . VAL A 1 89 ? 1.718 -13.785 1.754 1.00 91.56 89 VAL A N 1
ATOM 690 C CA . VAL A 1 89 ? 1.249 -12.485 2.237 1.00 91.56 89 VAL A CA 1
ATOM 691 C C . VAL A 1 89 ? -0.157 -12.196 1.716 1.00 91.56 89 VAL A C 1
ATOM 693 O O . VAL A 1 89 ? -0.978 -11.659 2.456 1.00 91.56 89 VAL A O 1
ATOM 696 N N . ASP A 1 90 ? -0.486 -12.641 0.496 1.00 91.94 90 ASP A N 1
ATOM 697 C CA . ASP A 1 90 ? -1.874 -12.657 0.019 1.00 91.94 90 ASP A CA 1
ATOM 698 C C . ASP A 1 90 ? -2.766 -13.470 0.970 1.00 91.94 90 ASP A C 1
ATOM 700 O O . ASP A 1 90 ? -3.786 -12.965 1.433 1.00 91.94 90 ASP A O 1
ATOM 704 N N . TYR A 1 91 ? -2.367 -14.695 1.343 1.00 93.25 91 TYR A N 1
ATOM 705 C CA . TYR A 1 91 ? -3.157 -15.522 2.266 1.00 93.25 91 TYR A CA 1
ATOM 706 C C . TYR A 1 91 ? -3.320 -14.868 3.643 1.00 93.25 91 TYR A C 1
ATOM 708 O O . TYR A 1 91 ? -4.413 -14.896 4.209 1.00 93.25 91 TYR A O 1
ATOM 716 N N . GLN A 1 92 ? -2.261 -14.251 4.174 1.00 94.38 92 GLN A N 1
ATOM 717 C CA . GLN A 1 92 ? -2.320 -13.513 5.438 1.00 94.38 92 GLN A CA 1
ATOM 718 C C . GLN A 1 92 ? -3.302 -12.340 5.353 1.00 94.38 92 GLN A C 1
ATOM 720 O O . GLN A 1 92 ? -4.141 -12.189 6.241 1.00 94.38 92 GLN A O 1
ATOM 725 N N . ALA A 1 93 ? -3.265 -11.566 4.263 1.00 94.06 93 ALA A N 1
ATOM 726 C CA . ALA A 1 93 ? -4.203 -10.474 4.024 1.00 94.06 93 ALA A CA 1
ATOM 727 C C . ALA A 1 93 ? -5.647 -10.983 3.925 1.00 94.06 93 ALA A C 1
ATOM 729 O O . ALA A 1 93 ? -6.559 -10.379 4.492 1.00 94.06 93 ALA A O 1
ATOM 730 N N . TRP A 1 94 ? -5.867 -12.123 3.263 1.00 94.81 94 TRP A N 1
ATOM 731 C CA . TRP A 1 94 ? -7.198 -12.716 3.136 1.00 94.81 94 TRP A CA 1
ATOM 732 C C . TRP A 1 94 ? -7.757 -13.178 4.473 1.00 94.81 94 TRP A C 1
ATOM 734 O O . TRP A 1 94 ? -8.937 -12.964 4.742 1.00 94.81 94 TRP A O 1
ATOM 744 N N . VAL A 1 95 ? -6.922 -13.776 5.323 1.00 94.06 95 VAL A N 1
ATOM 745 C CA . VAL A 1 95 ? -7.314 -14.161 6.683 1.00 94.06 95 VAL A CA 1
ATOM 746 C C . VAL A 1 95 ? -7.587 -12.920 7.531 1.00 94.06 95 VAL A C 1
ATOM 748 O O . VAL A 1 95 ? -8.622 -12.856 8.190 1.00 94.06 95 VAL A O 1
ATOM 751 N N . ALA A 1 96 ? -6.704 -11.919 7.488 1.00 92.06 96 ALA A N 1
ATOM 752 C CA . ALA A 1 96 ? -6.840 -10.703 8.282 1.00 92.06 96 ALA A CA 1
ATOM 753 C C . ALA A 1 96 ? -8.097 -9.902 7.913 1.00 92.06 96 ALA A C 1
ATOM 755 O O . ALA A 1 96 ? -8.759 -9.352 8.793 1.00 92.06 96 ALA A O 1
ATOM 756 N N . PHE A 1 97 ? -8.428 -9.817 6.621 1.00 92.81 97 PHE A N 1
ATOM 757 C CA . PHE A 1 97 ? -9.495 -8.944 6.116 1.00 92.81 97 PHE A CA 1
ATOM 758 C C . PHE A 1 97 ? -10.757 -9.689 5.674 1.00 92.81 97 PHE A C 1
ATOM 760 O O . PHE A 1 97 ? -11.745 -9.054 5.308 1.00 92.81 97 PHE A O 1
ATOM 767 N N . GLY A 1 98 ? -10.752 -11.023 5.709 1.00 92.56 98 GLY A N 1
ATOM 768 C CA . GLY A 1 98 ? -11.900 -11.853 5.340 1.00 92.56 98 GLY A CA 1
ATOM 769 C C . GLY A 1 98 ? -12.286 -11.760 3.860 1.00 92.56 98 GLY A C 1
ATOM 770 O O . GLY A 1 98 ? -13.439 -12.009 3.513 1.00 92.56 98 GLY A O 1
ATOM 771 N N . THR A 1 99 ? -11.359 -11.372 2.980 1.00 92.38 99 THR A N 1
ATOM 772 C CA . THR A 1 99 ? -11.620 -11.188 1.545 1.00 92.38 99 THR A CA 1
ATOM 773 C C . THR A 1 99 ? -10.434 -11.618 0.696 1.00 92.38 99 THR A C 1
ATOM 775 O O . THR A 1 99 ? -9.296 -11.270 0.986 1.00 92.38 99 THR A O 1
ATOM 778 N N . THR A 1 100 ? -10.709 -12.313 -0.406 1.00 94.88 100 THR A N 1
ATOM 779 C CA . THR A 1 100 ? -9.721 -12.608 -1.458 1.00 94.88 100 THR A CA 1
ATOM 780 C C . THR A 1 100 ? -9.716 -11.554 -2.565 1.00 94.88 100 THR A C 1
ATOM 782 O O . THR A 1 100 ? -8.876 -11.588 -3.461 1.00 94.88 100 THR A O 1
ATOM 785 N N . ARG A 1 101 ? -10.665 -10.608 -2.534 1.00 94.94 101 ARG A N 1
ATOM 786 C CA . ARG A 1 101 ? -10.821 -9.586 -3.570 1.00 94.94 101 ARG A CA 1
ATOM 787 C C . ARG A 1 101 ? -9.974 -8.353 -3.235 1.00 94.94 101 ARG A C 1
ATOM 789 O O . ARG A 1 101 ? -10.295 -7.682 -2.249 1.00 94.94 101 ARG A O 1
ATOM 796 N N . PRO A 1 102 ? -8.963 -8.002 -4.051 1.00 95.44 102 PRO A N 1
ATOM 797 C CA . PRO A 1 102 ? -8.238 -6.750 -3.877 1.00 95.44 102 PRO A CA 1
ATOM 798 C C . PRO A 1 102 ? -9.153 -5.553 -4.170 1.00 95.44 102 PRO A C 1
ATOM 800 O O . PRO A 1 102 ? -10.041 -5.613 -5.023 1.00 95.44 102 PRO A O 1
ATOM 803 N N . ALA A 1 103 ? -8.932 -4.454 -3.454 1.00 95.94 103 ALA A N 1
ATOM 804 C CA . ALA A 1 103 ? -9.563 -3.162 -3.715 1.00 95.94 103 ALA A CA 1
ATOM 805 C C . ALA A 1 103 ? -8.934 -2.459 -4.927 1.00 95.94 103 ALA A C 1
ATOM 807 O O . ALA A 1 103 ? -9.612 -1.715 -5.631 1.00 95.94 103 ALA A O 1
ATOM 808 N N . TYR A 1 104 ? -7.649 -2.714 -5.174 1.00 96.81 104 TYR A N 1
ATOM 809 C CA . TYR A 1 104 ? -6.911 -2.200 -6.319 1.00 96.81 104 TYR A CA 1
ATOM 810 C C . TYR A 1 104 ? -5.770 -3.146 -6.682 1.00 96.81 104 TYR A C 1
ATOM 812 O O . TYR A 1 104 ? -5.196 -3.799 -5.811 1.00 96.81 104 TYR A O 1
ATOM 820 N N . VAL A 1 105 ? -5.444 -3.218 -7.971 1.00 95.19 105 VAL A N 1
ATOM 821 C CA . VAL A 1 105 ? -4.277 -3.947 -8.470 1.00 95.19 105 VAL A CA 1
ATOM 822 C C . VAL A 1 105 ? -3.507 -3.011 -9.387 1.00 95.19 105 VAL A C 1
ATOM 824 O O . VAL A 1 105 ? -3.996 -2.634 -10.453 1.00 95.19 105 VAL A O 1
ATOM 827 N N . LEU A 1 106 ? -2.297 -2.641 -8.977 1.00 92.50 106 LEU A N 1
ATOM 828 C CA . LEU A 1 106 ? -1.360 -1.955 -9.851 1.00 92.50 106 LEU A CA 1
ATOM 829 C C . LEU A 1 106 ? -0.805 -2.974 -10.843 1.00 92.50 106 LEU A C 1
ATOM 831 O O . LEU A 1 106 ? -0.241 -3.992 -10.434 1.00 92.50 106 LEU A O 1
ATOM 835 N N . THR A 1 107 ? -0.933 -2.684 -12.135 1.00 90.38 107 THR A N 1
ATOM 836 C CA . THR A 1 107 ? -0.366 -3.507 -13.206 1.00 90.38 107 THR A CA 1
ATOM 837 C C . THR A 1 107 ? 0.668 -2.721 -14.004 1.00 90.38 107 THR A C 1
ATOM 839 O O . THR A 1 107 ? 0.576 -1.500 -14.125 1.00 90.38 107 THR A O 1
ATOM 842 N N . PHE A 1 108 ? 1.646 -3.426 -14.565 1.00 82.88 108 PHE A N 1
ATOM 843 C CA . PHE A 1 108 ? 2.579 -2.900 -15.557 1.00 82.88 108 PHE A CA 1
ATOM 844 C C . PHE A 1 108 ? 2.556 -3.836 -16.764 1.00 82.88 108 PHE A C 1
ATOM 846 O O . PHE A 1 108 ? 2.793 -5.030 -16.611 1.00 82.88 108 PHE A O 1
ATOM 853 N N . GLU A 1 109 ? 2.193 -3.317 -17.941 1.00 85.25 109 GLU A N 1
ATOM 854 C CA . GLU A 1 109 ? 2.033 -4.116 -19.172 1.00 85.25 109 GLU A CA 1
ATOM 855 C C . GLU A 1 109 ? 1.135 -5.360 -18.984 1.00 85.25 109 GLU A C 1
ATOM 857 O O . GLU A 1 109 ? 1.394 -6.435 -19.516 1.00 85.25 109 GLU A O 1
ATOM 862 N N . GLY A 1 110 ? 0.066 -5.220 -18.189 1.00 81.81 110 GLY A N 1
ATOM 863 C CA . GLY A 1 110 ? -0.880 -6.303 -17.887 1.00 81.81 110 GLY A CA 1
ATOM 864 C C . GLY A 1 110 ? -0.431 -7.268 -16.783 1.00 81.81 110 GLY A C 1
ATOM 865 O O . GLY A 1 110 ? -1.221 -8.111 -16.366 1.00 81.81 110 GLY A O 1
ATOM 866 N N . VAL A 1 111 ? 0.788 -7.126 -16.258 1.00 85.12 111 VAL A N 1
ATOM 867 C CA . VAL A 1 111 ? 1.314 -7.952 -15.162 1.00 85.12 111 VAL A CA 1
ATOM 868 C C . VAL A 1 111 ? 0.986 -7.301 -13.814 1.00 85.12 111 VAL A C 1
ATOM 870 O O . VAL A 1 111 ? 1.360 -6.145 -13.609 1.00 85.12 111 VAL A O 1
ATOM 873 N N . PRO A 1 112 ? 0.322 -7.999 -12.873 1.00 88.19 112 PRO A N 1
ATOM 874 C CA . PRO A 1 112 ? 0.132 -7.508 -11.509 1.00 88.19 112 PRO A CA 1
ATOM 875 C C . PRO A 1 112 ? 1.468 -7.277 -10.799 1.00 88.19 112 PRO A C 1
ATOM 877 O O . PRO A 1 112 ? 2.308 -8.173 -10.734 1.00 88.19 112 PRO A O 1
ATOM 880 N N . ILE A 1 113 ? 1.647 -6.075 -10.253 1.00 89.12 113 ILE A N 1
ATOM 881 C CA . ILE A 1 113 ? 2.842 -5.669 -9.502 1.00 89.12 113 ILE A CA 1
ATOM 882 C C . ILE A 1 113 ? 2.518 -5.515 -8.017 1.00 89.12 113 ILE A C 1
ATOM 884 O O . ILE A 1 113 ? 3.267 -6.009 -7.178 1.00 89.12 113 ILE A O 1
ATOM 888 N N . VAL A 1 114 ? 1.388 -4.877 -7.682 1.00 92.44 114 VAL A N 1
ATOM 889 C CA . VAL A 1 114 ? 0.929 -4.709 -6.293 1.00 92.44 114 VAL A CA 1
ATOM 890 C C . VAL A 1 114 ? -0.569 -4.975 -6.198 1.00 92.44 114 VAL A C 1
ATOM 892 O O . VAL A 1 114 ? -1.346 -4.330 -6.899 1.00 92.44 114 VAL A O 1
ATOM 895 N N . SER A 1 115 ? -0.979 -5.876 -5.308 1.00 95.19 115 SER A N 1
ATOM 896 C CA . SER A 1 115 ? -2.365 -5.961 -4.835 1.00 95.19 115 SER A CA 1
ATOM 897 C C . SER A 1 115 ? -2.545 -5.077 -3.608 1.00 95.19 115 SER A C 1
ATOM 899 O O . SER A 1 115 ? -1.706 -5.073 -2.711 1.00 95.19 115 SER A O 1
ATOM 901 N N . VAL A 1 116 ? -3.664 -4.363 -3.540 1.00 96.31 116 VAL A N 1
ATOM 902 C CA . VAL A 1 116 ? -4.064 -3.589 -2.366 1.00 96.31 116 VAL A CA 1
ATOM 903 C C . VAL A 1 116 ? -5.343 -4.179 -1.800 1.00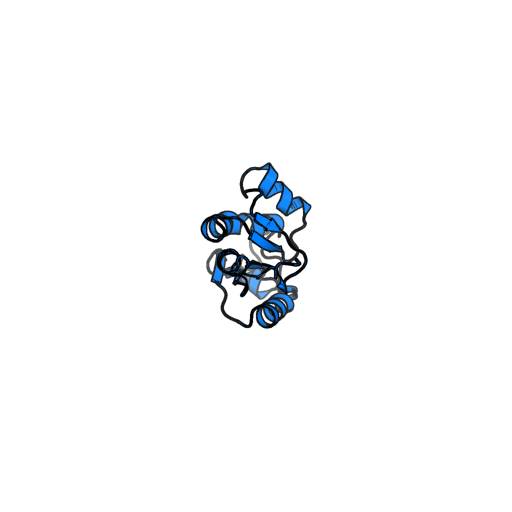 96.31 116 VAL A C 1
ATOM 905 O O . VAL A 1 116 ? -6.376 -4.182 -2.470 1.00 96.31 116 VAL A O 1
ATOM 908 N N . TYR A 1 117 ? -5.294 -4.656 -0.560 1.00 96.12 117 TYR A N 1
ATOM 909 C CA . TYR A 1 117 ? -6.467 -5.153 0.157 1.00 96.12 117 TYR A CA 1
ATOM 910 C C . TYR A 1 117 ? -6.965 -4.103 1.139 1.00 96.12 117 TYR A C 1
ATOM 912 O O . TYR A 1 117 ? -6.167 -3.439 1.798 1.00 96.12 117 TYR A O 1
ATOM 920 N N . ARG A 1 118 ? -8.287 -3.953 1.238 1.00 95.31 118 ARG A N 1
ATOM 921 C CA . ARG A 1 118 ? -8.935 -3.037 2.180 1.00 95.31 118 ARG A CA 1
ATOM 922 C C . ARG A 1 118 ? -9.265 -3.769 3.472 1.00 95.31 118 ARG A C 1
ATOM 924 O O . ARG A 1 118 ? -9.952 -4.787 3.430 1.00 95.31 118 ARG A O 1
ATOM 931 N N . GLY A 1 119 ? -8.805 -3.220 4.590 1.00 89.06 119 GLY A N 1
ATOM 932 C CA . GLY A 1 119 ? -9.143 -3.712 5.916 1.00 89.06 119 GLY A CA 1
ATOM 933 C C . GLY A 1 119 ? -10.583 -3.371 6.305 1.00 89.06 119 GLY A C 1
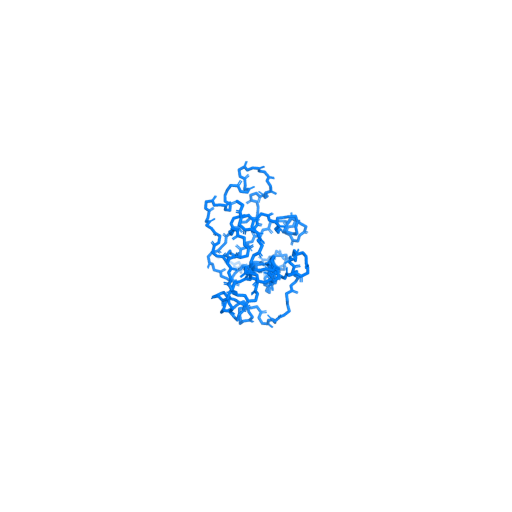ATOM 934 O O . GLY A 1 119 ? -11.149 -2.403 5.794 1.00 89.06 119 GLY A O 1
ATOM 935 N N . PRO A 1 120 ? -11.185 -4.118 7.245 1.00 76.94 120 PRO A N 1
ATOM 936 C CA . PRO A 1 120 ? -12.544 -3.856 7.728 1.00 76.94 120 PRO A CA 1
ATOM 937 C C . PRO A 1 120 ? -12.652 -2.564 8.564 1.00 76.94 120 PRO A C 1
ATOM 939 O O . PRO A 1 120 ? -13.748 -2.143 8.932 1.00 76.94 120 PRO A O 1
ATOM 942 N N . TRP A 1 121 ? -11.523 -1.927 8.888 1.00 62.78 121 TRP A N 1
ATOM 943 C CA . TRP A 1 121 ? -11.449 -0.778 9.783 1.00 62.78 121 TRP A CA 1
ATOM 944 C C . TRP A 1 121 ? -11.605 0.553 9.037 1.00 62.78 121 TRP A C 1
ATOM 946 O O . TRP A 1 121 ? -10.621 1.221 8.720 1.00 62.78 121 TRP A O 1
ATOM 956 N N . ASP A 1 122 ? -12.840 1.005 8.836 1.00 54.47 122 ASP A N 1
ATOM 957 C CA . ASP A 1 122 ? -13.099 2.422 8.563 1.00 54.47 122 ASP A CA 1
ATOM 958 C C . ASP A 1 122 ? -13.024 3.202 9.883 1.00 54.47 122 ASP A C 1
ATOM 960 O O . ASP A 1 122 ? -13.875 3.064 10.756 1.00 54.47 122 ASP A O 1
ATOM 964 N N . ARG A 1 123 ? -12.008 4.055 10.065 1.00 48.38 123 ARG A N 1
ATOM 965 C CA . ARG A 1 123 ? -11.935 4.941 11.247 1.00 48.38 123 ARG A CA 1
ATOM 966 C C . ARG A 1 123 ? -13.077 5.971 11.287 1.00 48.38 123 ARG A C 1
ATOM 968 O O . ARG A 1 123 ? -13.390 6.462 12.368 1.00 48.38 123 ARG A O 1
ATOM 975 N N . ALA A 1 124 ? -13.732 6.222 10.151 1.00 44.62 124 ALA A N 1
ATOM 976 C CA . ALA A 1 124 ? -14.915 7.075 10.043 1.00 44.62 124 ALA A CA 1
ATOM 977 C C . ALA A 1 124 ? -16.099 6.581 10.901 1.00 44.62 124 ALA A C 1
ATOM 979 O O . ALA A 1 124 ? -16.867 7.396 11.397 1.00 44.62 124 ALA A O 1
ATOM 980 N N . SER A 1 125 ? -16.218 5.273 11.160 1.00 38.66 125 SER A N 1
ATOM 981 C CA . SER A 1 125 ? -17.330 4.709 11.944 1.00 38.66 125 SER A CA 1
ATOM 982 C C . SER A 1 125 ? -17.122 4.748 13.465 1.00 38.66 125 SER A C 1
ATOM 984 O O . SER A 1 125 ? -18.031 4.399 14.216 1.00 38.66 125 SER A O 1
ATOM 986 N N . ARG A 1 126 ? -15.952 5.190 13.960 1.00 43.12 126 ARG A N 1
ATOM 987 C CA . ARG A 1 126 ? -15.673 5.277 15.410 1.00 43.12 126 ARG A CA 1
ATOM 988 C C . ARG A 1 126 ? -15.863 6.662 16.026 1.00 43.12 126 ARG A C 1
ATOM 990 O O . ARG A 1 126 ? -16.022 6.738 17.242 1.00 43.12 126 ARG A O 1
ATOM 997 N N . SER A 1 127 ? -15.909 7.737 15.241 1.00 37.44 127 SER A N 1
ATOM 998 C CA . SER A 1 127 ? -16.179 9.084 15.773 1.00 37.44 127 SER A CA 1
ATOM 999 C C . SER A 1 127 ? -17.655 9.344 16.093 1.00 37.44 127 SER A C 1
ATOM 1001 O O . SER A 1 127 ? -17.937 10.267 16.848 1.00 37.44 127 SER A O 1
ATOM 1003 N N . GLU A 1 128 ? -18.586 8.519 15.603 1.00 36.50 128 GLU A N 1
ATOM 1004 C CA . GLU A 1 128 ? -20.023 8.632 15.924 1.00 36.50 128 GLU A CA 1
ATOM 1005 C C . GLU A 1 128 ? -20.474 7.707 17.075 1.00 36.50 128 GLU A C 1
ATOM 1007 O O . GLU A 1 128 ? -21.559 7.888 17.616 1.00 36.50 128 GLU A O 1
ATOM 1012 N N . GLY A 1 129 ? -19.639 6.751 17.509 1.00 36.53 129 GLY A N 1
ATOM 1013 C CA . GLY A 1 129 ? -19.998 5.759 18.539 1.00 36.53 129 GLY A CA 1
ATOM 1014 C C . GLY A 1 129 ? -19.351 5.946 19.919 1.00 36.53 129 GLY A C 1
ATOM 1015 O O . GLY A 1 129 ? -19.730 5.258 20.861 1.00 36.53 129 GLY A O 1
ATOM 1016 N N . ALA A 1 130 ? -18.379 6.853 20.070 1.00 43.53 130 ALA A N 1
ATOM 1017 C CA . ALA A 1 130 ? -17.626 7.034 21.323 1.00 43.53 130 ALA A CA 1
ATOM 1018 C C . ALA A 1 130 ? -18.103 8.223 22.187 1.00 43.53 130 ALA A C 1
ATOM 1020 O O . ALA A 1 130 ? -17.405 8.642 23.109 1.00 43.53 130 ALA A O 1
ATOM 1021 N N . GLY A 1 131 ? -19.289 8.767 21.900 1.00 43.12 131 GLY A N 1
ATOM 1022 C CA . GLY A 1 131 ? -19.834 9.967 22.538 1.00 43.12 131 GLY A CA 1
ATOM 1023 C C . GLY A 1 131 ? -21.195 9.773 23.204 1.00 43.12 131 GLY A C 1
ATOM 1024 O O . GLY A 1 131 ? -22.055 10.616 23.010 1.00 43.12 131 GLY A O 1
ATOM 1025 N N . ALA A 1 132 ? -21.434 8.690 23.948 1.00 45.38 132 ALA A N 1
ATOM 1026 C CA . ALA A 1 132 ? -22.613 8.573 24.822 1.00 45.38 132 ALA A CA 1
ATOM 1027 C C . ALA A 1 132 ? -22.437 7.440 25.849 1.00 45.38 132 ALA A C 1
ATOM 1029 O O . ALA A 1 132 ? -23.084 6.401 25.778 1.00 45.38 132 ALA A O 1
ATOM 1030 N N . GLY A 1 133 ? -21.513 7.625 26.792 1.00 34.34 133 GLY A N 1
ATOM 1031 C CA . GLY A 1 133 ? -21.370 6.777 27.975 1.00 34.34 133 GLY A CA 1
ATOM 1032 C C . GLY A 1 133 ? -21.619 7.613 29.222 1.00 34.34 133 GLY A C 1
ATOM 1033 O O . GLY A 1 133 ? -20.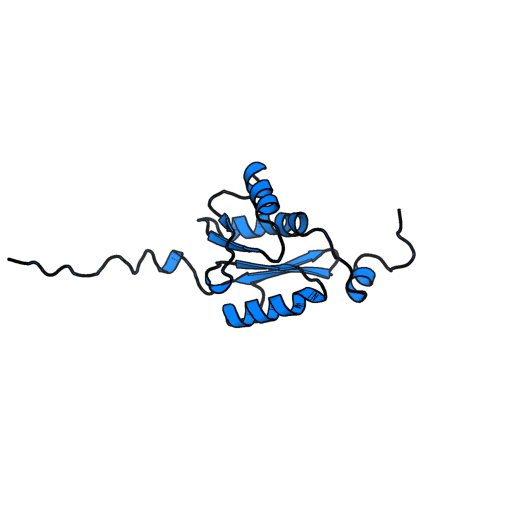722 8.306 29.694 1.00 34.34 133 GLY A O 1
ATOM 1034 N N . ASP A 1 134 ? -22.866 7.579 29.671 1.00 41.88 134 ASP A N 1
ATOM 1035 C CA . ASP A 1 134 ? -23.430 8.158 30.887 1.00 41.88 134 ASP A CA 1
ATOM 1036 C C . ASP A 1 134 ? -22.477 8.090 32.101 1.00 41.88 134 ASP A C 1
ATOM 1038 O O . ASP A 1 134 ? -22.020 7.014 32.495 1.00 41.88 134 ASP A O 1
ATOM 1042 N N . ARG A 1 135 ? -22.165 9.246 32.704 1.00 40.91 135 ARG A N 1
ATOM 1043 C CA . ARG A 1 135 ? -21.572 9.299 34.048 1.00 40.91 135 ARG A CA 1
ATOM 1044 C C . ARG A 1 135 ? -22.726 9.439 35.042 1.00 40.91 135 ARG A C 1
ATOM 1046 O O . ARG A 1 135 ? -23.318 10.520 35.082 1.00 40.91 135 ARG A O 1
ATOM 1053 N N . PRO A 1 136 ? -23.017 8.439 35.892 1.00 41.31 136 PRO A N 1
ATOM 1054 C CA . PRO A 1 136 ? -23.990 8.635 36.949 1.00 41.31 136 PRO A CA 1
ATOM 1055 C C . PRO A 1 136 ? -23.420 9.619 37.975 1.00 41.31 136 PRO A C 1
ATOM 1057 O O . PRO A 1 136 ? -22.290 9.479 38.450 1.00 41.31 136 PRO A O 1
ATOM 1060 N N . GLY A 1 137 ? -24.214 10.642 38.287 1.00 43.06 137 GLY A N 1
ATOM 1061 C CA . GLY A 1 137 ? -23.905 11.627 39.312 1.00 43.06 137 GLY A CA 1
ATOM 1062 C C . GLY A 1 137 ? -23.775 10.973 40.684 1.00 43.06 137 GLY A C 1
ATOM 1063 O O . GLY A 1 137 ? -24.681 10.273 41.138 1.00 43.06 137 GLY A O 1
ATOM 1064 N N . ALA A 1 138 ? -22.660 11.240 41.356 1.00 41.31 138 ALA A N 1
ATOM 1065 C CA . ALA A 1 138 ? -22.544 11.039 42.790 1.00 41.31 138 ALA A CA 1
ATOM 1066 C C . ALA A 1 138 ? -22.942 12.343 43.491 1.00 41.31 138 ALA A C 1
ATOM 1068 O O . ALA A 1 138 ? -22.402 13.410 43.195 1.00 41.31 138 ALA A O 1
ATOM 1069 N N . ARG A 1 139 ? -23.957 12.210 44.345 1.00 47.97 139 ARG A N 1
ATOM 1070 C CA . ARG A 1 139 ? -24.402 13.189 45.337 1.00 47.97 139 ARG A CA 1
ATOM 1071 C C . ARG A 1 139 ? -23.365 13.362 46.439 1.00 47.97 139 ARG A C 1
ATOM 1073 O O . ARG A 1 139 ? -22.636 12.379 46.696 1.00 47.97 139 ARG A O 1
#

Radius of gyration: 18.78 Å; chains: 1; bounding box: 46×33×71 Å

Foldseek 3Di:
DPPDDQPPLVSCLVVQHDSDDQLVLVLVCLVVCCVVAVQEWEEEGDPQDQVSVVVCCVVVSHPPSHYYDPDLLRGQKYKQFDGPVRPVVLVVNCVSAVDNDFPDFDDDPNHTGIGMHGHPDDVVVVVVPPPDDDDDDDD